Protein AF-A0A7V8WDZ2-F1 (afdb_monomer)

Foldseek 3Di:
DPLVVLLVVLVVVLVVCVVVDPDDSVVSNLVSLQVSCVVVVHDPVVSVVPDPPVVVCQQVVLVVVVVVCVVVCVVVVVVVVLVVVCPPPPVVVVVSVVVVCVVSVCVGPDDDD

pLDDT: mean 85.72, std 9.18, range [46.88, 94.62]

Secondary structure (DSSP, 8-state):
--HHHHHHHHHHHHHHHHHH--S-HHHHHHHHHHHHHHHTT--HHHHHTTS-HHHHHHHHHHHHHHHHHHHTTHHHHHHHHHHHHHTT-GGGHHHHHHHHHHHHHHHSS----

Sequence (113 aa):
MTPAVVSLLALLAAIGISLASRVNVGLIAIALAWSVGVYDGKPAEAIVAGFPTSLFVTLAGVTLLFSLAEANGTIAQLAARLTGLAGARARLLPPMFFLIACALSTLGPGAIP

Radius of gyration: 21.02 Å; Cα contacts (8 Å, |Δi|>4): 45; chains: 1; bounding box: 48×26×55 Å

Mean predicted aligned error: 7.39 Å

Solvent-accessible surface area (backbone atoms only — not comparable to full-atom values): 6535 Å² total; per-residue (Å²): 130,58,66,69,57,54,48,50,51,47,50,53,48,39,52,52,47,42,74,75,43,95,59,64,50,66,62,51,43,53,57,45,51,50,56,47,32,55,74,66,68,48,56,68,67,66,53,56,68,70,54,63,58,66,60,51,52,50,53,52,50,50,53,48,54,51,51,53,34,49,75,71,38,51,51,57,54,52,49,52,54,53,53,57,73,46,55,97,41,73,84,49,47,62,62,47,52,49,52,51,51,51,57,53,52,62,70,45,90,55,82,74,132

Structure (mmCIF, N/CA/C/O backbone):
data_AF-A0A7V8WDZ2-F1
#
_entry.id   AF-A0A7V8WDZ2-F1
#
loop_
_atom_site.group_PDB
_atom_site.id
_atom_site.type_symbol
_atom_site.label_atom_id
_atom_site.label_alt_id
_atom_site.label_comp_id
_atom_site.label_asym_id
_atom_s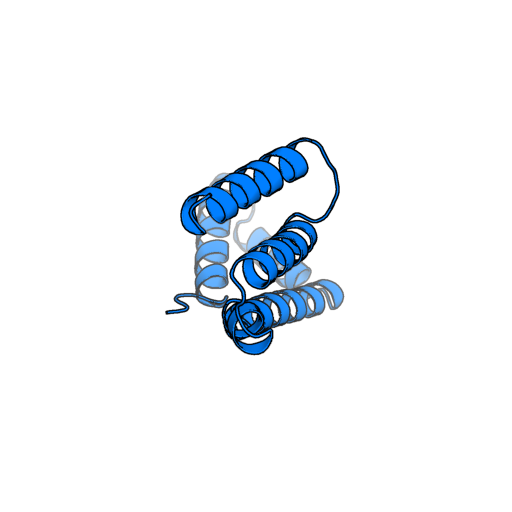ite.label_entity_id
_atom_site.label_seq_id
_atom_site.pdbx_PDB_ins_code
_atom_site.Cartn_x
_atom_site.Cartn_y
_atom_site.Cartn_z
_atom_site.occupancy
_atom_site.B_iso_or_equiv
_atom_site.auth_seq_id
_atom_site.auth_comp_id
_atom_site.auth_asym_id
_atom_site.auth_atom_id
_atom_site.pdbx_PDB_model_num
ATOM 1 N N . MET A 1 1 ? 10.219 8.803 -29.612 1.00 64.44 1 MET A N 1
ATOM 2 C CA . MET A 1 1 ? 9.298 9.351 -28.590 1.00 64.44 1 MET A CA 1
ATOM 3 C C . MET A 1 1 ? 10.138 9.709 -27.380 1.00 64.44 1 MET A C 1
ATOM 5 O O . MET A 1 1 ? 11.069 8.965 -27.102 1.00 64.44 1 MET A O 1
ATOM 9 N N . THR A 1 2 ? 9.891 10.832 -26.703 1.00 85.94 2 THR A N 1
ATOM 10 C CA . THR A 1 2 ? 10.646 11.129 -25.476 1.00 85.94 2 THR A CA 1
ATOM 11 C C . THR A 1 2 ? 10.271 10.113 -24.386 1.00 85.94 2 THR A C 1
ATOM 13 O O . THR A 1 2 ? 9.107 9.701 -24.328 1.00 85.94 2 THR A O 1
ATOM 16 N N . PRO A 1 3 ? 11.205 9.715 -23.507 1.00 81.62 3 PRO A N 1
ATOM 17 C CA . PRO A 1 3 ? 10.928 8.758 -22.430 1.00 81.62 3 PRO A CA 1
ATOM 18 C C . PRO A 1 3 ? 9.757 9.184 -21.532 1.00 81.62 3 PRO A C 1
ATOM 20 O O . PRO A 1 3 ? 8.965 8.353 -21.098 1.00 81.62 3 PRO A O 1
ATOM 23 N N . ALA A 1 4 ? 9.586 10.497 -21.338 1.00 86.81 4 ALA A N 1
ATOM 24 C CA . ALA A 1 4 ? 8.472 11.083 -20.594 1.00 86.81 4 ALA A CA 1
ATOM 25 C C . ALA A 1 4 ? 7.094 10.832 -21.237 1.00 86.81 4 ALA A C 1
ATOM 27 O O . ALA A 1 4 ? 6.107 10.626 -20.536 1.00 86.81 4 ALA A O 1
ATOM 28 N N . VAL A 1 5 ? 7.002 10.833 -22.570 1.00 90.88 5 VAL A N 1
ATOM 29 C CA . VAL A 1 5 ? 5.738 10.544 -23.269 1.00 90.88 5 VAL A CA 1
ATOM 30 C C . VAL A 1 5 ? 5.415 9.055 -23.184 1.00 90.88 5 VAL A C 1
ATOM 32 O O . VAL A 1 5 ? 4.259 8.685 -22.994 1.00 90.88 5 VAL A O 1
ATOM 35 N N . VAL A 1 6 ? 6.432 8.196 -23.274 1.00 88.94 6 VAL A N 1
ATOM 36 C CA . VAL A 1 6 ? 6.259 6.742 -23.159 1.00 88.94 6 VAL A CA 1
ATOM 37 C C . VAL A 1 6 ? 5.821 6.351 -21.744 1.00 88.94 6 VAL A C 1
ATOM 39 O O . VAL A 1 6 ? 4.899 5.550 -21.600 1.00 88.94 6 VAL A O 1
ATOM 42 N N . SER A 1 7 ? 6.400 6.956 -20.701 1.00 89.50 7 SER A N 1
ATOM 43 C CA . SER A 1 7 ? 5.971 6.721 -19.316 1.00 89.50 7 SER A CA 1
ATOM 44 C C . SER A 1 7 ? 4.556 7.236 -19.043 1.00 89.50 7 SER A C 1
ATOM 46 O O . SER A 1 7 ? 3.778 6.550 -18.381 1.00 89.50 7 SER A O 1
ATOM 48 N N . LEU A 1 8 ? 4.181 8.392 -19.603 1.00 92.81 8 LEU A N 1
ATOM 49 C CA . LEU A 1 8 ? 2.821 8.922 -19.494 1.00 92.81 8 LEU A CA 1
ATOM 50 C C . LEU A 1 8 ? 1.796 8.006 -20.177 1.00 92.81 8 LEU A C 1
ATOM 52 O O . LEU A 1 8 ? 0.752 7.709 -19.598 1.00 92.81 8 LEU A O 1
ATOM 56 N N . LEU A 1 9 ? 2.094 7.522 -21.385 1.00 93.12 9 LEU A N 1
ATOM 57 C CA . LEU A 1 9 ? 1.226 6.575 -22.090 1.00 93.12 9 LEU A CA 1
ATOM 58 C C . LEU A 1 9 ? 1.104 5.248 -21.335 1.00 93.12 9 LEU A C 1
ATOM 60 O O . LEU A 1 9 ? 0.004 4.710 -21.231 1.00 93.12 9 LEU A O 1
ATOM 64 N N . ALA A 1 10 ? 2.199 4.748 -20.760 1.00 90.94 10 ALA A N 1
ATOM 65 C CA . ALA A 1 10 ? 2.174 3.555 -19.921 1.00 90.94 10 ALA A CA 1
ATOM 66 C C . ALA A 1 10 ? 1.308 3.752 -18.665 1.00 90.94 10 ALA A C 1
ATOM 68 O O . ALA A 1 10 ? 0.539 2.860 -18.312 1.00 90.94 10 ALA A O 1
ATOM 69 N N . LEU A 1 11 ? 1.359 4.926 -18.028 1.00 92.62 11 LEU A N 1
ATOM 70 C CA . LEU A 1 11 ? 0.492 5.259 -16.895 1.00 92.62 11 LEU A CA 1
ATOM 71 C C . LEU A 1 11 ? -0.989 5.280 -17.299 1.00 92.62 11 LEU A C 1
ATOM 73 O O . LEU A 1 11 ? -1.822 4.679 -16.620 1.00 92.62 11 LEU A O 1
ATOM 77 N N . LEU A 1 12 ? -1.323 5.928 -18.417 1.00 94.50 12 LEU A N 1
ATOM 78 C CA . LEU A 1 12 ? -2.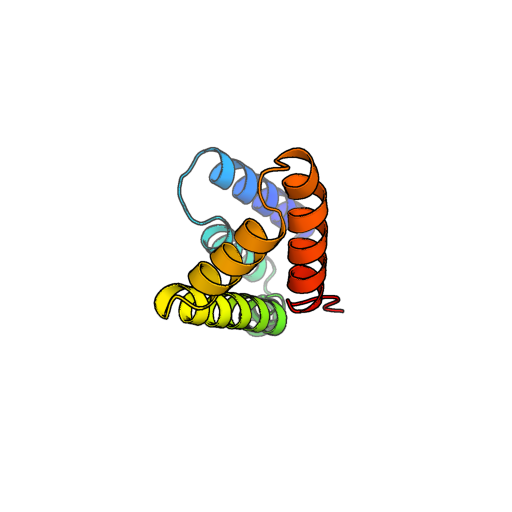696 5.955 -18.929 1.00 94.50 12 LEU A CA 1
ATOM 79 C C . LEU A 1 12 ? -3.197 4.547 -19.273 1.00 94.50 12 LEU A C 1
ATOM 81 O O . LEU A 1 12 ? -4.335 4.208 -18.948 1.00 94.50 12 LEU A O 1
ATOM 85 N N . ALA A 1 13 ? -2.343 3.710 -19.865 1.00 91.81 13 ALA A N 1
ATOM 86 C CA . ALA A 1 13 ? -2.659 2.312 -20.130 1.00 91.81 13 ALA A CA 1
ATOM 87 C C . ALA A 1 1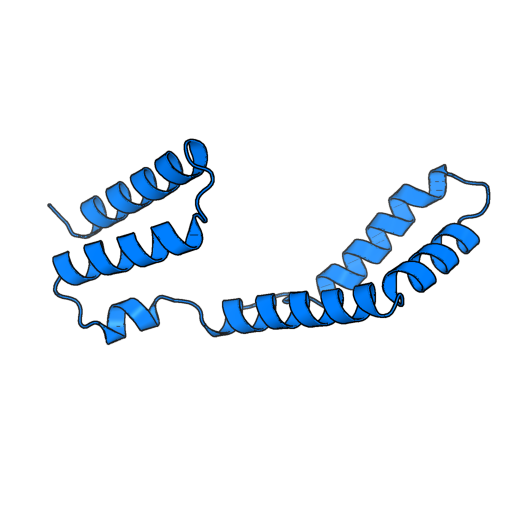3 ? -2.900 1.528 -18.830 1.00 91.81 13 ALA A C 1
ATOM 89 O O . ALA A 1 13 ? -3.893 0.809 -18.740 1.00 91.81 13 ALA A O 1
ATOM 90 N N . ALA A 1 14 ? -2.060 1.703 -17.803 1.00 92.56 14 ALA A N 1
ATOM 91 C CA . ALA A 1 14 ? -2.240 1.059 -16.501 1.00 92.56 14 ALA A CA 1
ATOM 92 C C . ALA A 1 14 ? -3.594 1.417 -15.868 1.00 92.56 14 ALA A C 1
ATOM 94 O O . ALA A 1 14 ? -4.318 0.530 -15.417 1.00 92.56 14 ALA A O 1
ATOM 95 N N . ILE A 1 15 ? -3.966 2.702 -15.889 1.00 92.00 15 ILE A N 1
ATOM 96 C CA . ILE A 1 15 ? -5.250 3.187 -15.364 1.00 92.00 15 ILE A CA 1
ATOM 97 C C . ILE A 1 15 ? -6.416 2.615 -16.180 1.00 92.00 15 ILE A C 1
ATOM 99 O O . ILE A 1 15 ? -7.365 2.082 -15.605 1.00 92.00 15 ILE A O 1
ATOM 103 N N . GLY A 1 16 ? -6.337 2.666 -17.512 1.00 93.44 16 GLY A N 1
ATOM 104 C CA . GLY A 1 16 ? -7.373 2.126 -18.396 1.00 93.44 16 GLY A CA 1
ATOM 105 C C . GLY A 1 16 ? -7.599 0.626 -18.192 1.00 93.44 16 GLY A C 1
ATOM 106 O O . GLY A 1 16 ? -8.738 0.180 -18.050 1.00 93.44 16 GLY A O 1
ATOM 107 N N . ILE A 1 17 ? -6.519 -0.153 -18.091 1.00 90.81 17 ILE A N 1
ATOM 108 C CA . ILE A 1 17 ? -6.588 -1.593 -17.809 1.00 90.81 17 ILE A CA 1
ATOM 109 C C . ILE A 1 17 ? -7.128 -1.840 -16.395 1.00 90.81 17 ILE A C 1
ATOM 111 O O . ILE A 1 17 ? -7.922 -2.760 -16.206 1.00 90.81 17 ILE A O 1
ATOM 115 N N . SER A 1 18 ? -6.759 -1.021 -15.407 1.00 90.19 18 SER A N 1
ATOM 116 C CA . SER A 1 18 ? -7.277 -1.135 -14.037 1.00 90.19 18 SER A CA 1
ATOM 117 C C . SER A 1 18 ? -8.784 -0.916 -13.945 1.00 90.19 18 SER A C 1
ATOM 119 O O . SER A 1 18 ? -9.424 -1.485 -13.067 1.00 90.19 18 SER A O 1
ATOM 121 N N . LEU A 1 19 ? -9.345 -0.070 -14.809 1.00 91.25 19 LEU A N 1
ATOM 122 C CA . LEU A 1 19 ? -10.781 0.204 -14.851 1.00 91.25 19 LEU A CA 1
ATOM 123 C C . LEU A 1 19 ? -11.551 -0.917 -15.560 1.00 91.25 19 LEU A C 1
ATOM 125 O O . LEU A 1 19 ? -12.672 -1.234 -15.171 1.00 91.25 19 LEU A O 1
ATOM 129 N N . ALA A 1 20 ? -10.959 -1.513 -16.598 1.00 91.44 20 ALA A N 1
ATOM 130 C CA . ALA A 1 20 ? -11.614 -2.524 -17.425 1.00 91.44 20 ALA A CA 1
ATOM 131 C C . ALA A 1 20 ? -11.400 -3.971 -16.942 1.00 91.44 20 ALA A C 1
ATOM 133 O O . ALA A 1 20 ? -12.186 -4.855 -17.280 1.00 91.44 20 ALA A O 1
ATOM 134 N N . SER A 1 21 ? -10.340 -4.240 -16.176 1.00 88.38 21 SER A N 1
ATOM 135 C CA . SER A 1 21 ? -9.950 -5.592 -15.762 1.00 88.38 21 SER A CA 1
ATOM 136 C C . SER A 1 21 ? -10.060 -5.798 -14.249 1.00 88.38 21 SER A C 1
ATOM 138 O O . SER A 1 21 ? -9.983 -4.861 -13.464 1.00 88.38 21 SER A O 1
ATOM 140 N N . ARG A 1 22 ? -10.199 -7.060 -13.820 1.00 88.44 22 ARG A N 1
ATOM 141 C CA . ARG A 1 22 ? -10.115 -7.464 -12.400 1.00 88.44 22 ARG A CA 1
ATOM 142 C C . ARG A 1 22 ? -8.685 -7.799 -11.960 1.00 88.44 22 ARG A C 1
ATOM 144 O O . ARG A 1 22 ? -8.488 -8.423 -10.919 1.00 88.44 22 ARG A O 1
ATOM 151 N N . VAL A 1 23 ? -7.693 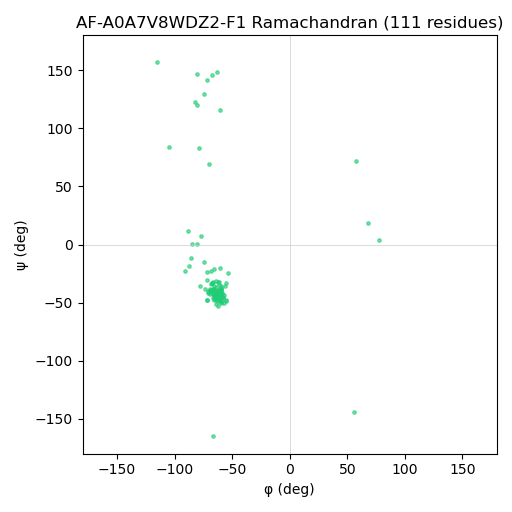-7.465 -12.782 1.00 89.81 23 VAL A N 1
ATOM 152 C CA . VAL A 1 23 ? -6.290 -7.787 -12.517 1.00 89.81 23 VAL A CA 1
ATOM 153 C C . VAL A 1 23 ? -5.719 -6.768 -11.532 1.00 89.81 23 VAL A C 1
ATOM 155 O O . VAL A 1 23 ? -6.099 -5.600 -11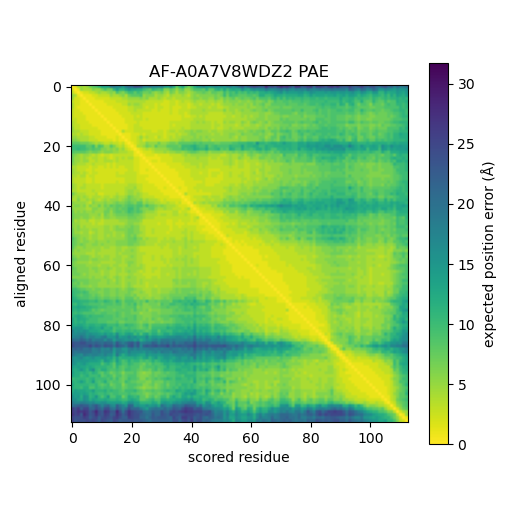.534 1.00 89.81 23 VAL A O 1
ATOM 158 N N . ASN A 1 24 ? -4.795 -7.209 -10.678 1.00 89.44 24 ASN A N 1
ATOM 159 C CA . ASN A 1 24 ? -4.117 -6.327 -9.735 1.00 89.44 24 ASN A CA 1
ATOM 160 C C . ASN A 1 24 ? -3.339 -5.231 -10.487 1.00 89.44 24 ASN A C 1
ATOM 162 O O . ASN A 1 24 ? -2.373 -5.518 -11.199 1.00 89.44 24 ASN A O 1
ATOM 166 N N . VAL A 1 25 ? -3.745 -3.973 -10.293 1.00 90.44 25 VAL A N 1
ATOM 167 C CA . VAL A 1 25 ? -3.137 -2.814 -10.963 1.00 90.44 25 VAL A CA 1
ATOM 168 C C . VAL A 1 25 ? -1.657 -2.643 -10.629 1.00 90.44 25 VAL A C 1
ATOM 170 O O . VAL A 1 25 ? -0.883 -2.236 -11.490 1.00 90.44 25 VAL A O 1
ATOM 173 N N . GLY A 1 26 ? -1.235 -3.007 -9.415 1.00 88.00 26 GLY A N 1
ATOM 174 C CA . GLY A 1 26 ? 0.163 -2.944 -8.999 1.00 88.00 26 GLY A CA 1
ATOM 175 C C . GLY A 1 26 ? 1.043 -3.890 -9.812 1.00 88.00 26 GLY A C 1
ATOM 176 O O . GLY A 1 26 ? 2.117 -3.496 -10.259 1.00 88.00 26 GLY A O 1
ATOM 177 N N . LEU A 1 27 ? 0.558 -5.105 -10.090 1.00 89.69 27 LEU A N 1
ATOM 178 C CA . LEU A 1 27 ? 1.274 -6.069 -10.932 1.00 89.69 27 LEU A CA 1
ATOM 179 C C . LEU A 1 27 ? 1.457 -5.532 -12.362 1.00 89.69 27 LEU A C 1
ATOM 181 O O . LEU A 1 27 ? 2.548 -5.604 -12.925 1.00 89.69 27 LEU A O 1
ATOM 185 N N . ILE A 1 28 ? 0.395 -4.947 -12.927 1.00 91.75 28 ILE A N 1
ATOM 186 C CA . ILE A 1 28 ? 0.420 -4.328 -14.259 1.00 91.75 28 ILE A CA 1
ATOM 187 C C . ILE A 1 28 ? 1.390 -3.141 -14.282 1.00 91.75 28 ILE A C 1
ATOM 189 O O . ILE A 1 28 ? 2.194 -3.020 -15.205 1.00 91.75 28 ILE A O 1
ATOM 193 N N . ALA A 1 29 ? 1.353 -2.285 -13.258 1.00 91.25 29 ALA A N 1
ATOM 194 C CA . ALA A 1 29 ? 2.221 -1.119 -13.152 1.00 91.25 29 ALA A CA 1
ATOM 195 C C . ALA A 1 29 ? 3.705 -1.506 -13.078 1.00 91.25 29 ALA A C 1
ATOM 197 O O . ALA A 1 29 ? 4.520 -0.881 -13.751 1.00 91.25 29 ALA A O 1
ATOM 198 N N . ILE A 1 30 ? 4.058 -2.563 -12.335 1.00 91.25 30 ILE A N 1
ATOM 199 C CA . ILE A 1 30 ? 5.434 -3.082 -12.272 1.00 91.25 30 ILE A CA 1
ATOM 200 C C . ILE A 1 30 ? 5.887 -3.585 -13.651 1.00 91.25 30 ILE A C 1
ATOM 202 O O . ILE A 1 30 ? 6.973 -3.230 -14.111 1.00 91.25 30 ILE A O 1
ATOM 206 N N . ALA A 1 31 ? 5.044 -4.357 -14.346 1.00 91.56 31 ALA A N 1
ATOM 207 C CA . ALA A 1 31 ? 5.355 -4.864 -15.685 1.00 91.56 31 ALA A CA 1
ATOM 208 C C . ALA A 1 31 ? 5.549 -3.731 -16.714 1.00 91.56 31 ALA A C 1
ATOM 210 O O . ALA A 1 31 ? 6.466 -3.774 -17.542 1.00 91.56 31 ALA A O 1
ATOM 211 N N . LEU A 1 32 ? 4.719 -2.687 -16.643 1.00 91.44 32 LEU A N 1
ATOM 212 C CA . LEU A 1 32 ? 4.828 -1.515 -17.510 1.00 91.44 32 LEU A CA 1
ATOM 213 C C . LEU A 1 32 ? 6.048 -0.655 -17.163 1.00 91.44 32 LEU A C 1
ATOM 215 O O . LEU A 1 32 ? 6.764 -0.246 -18.073 1.00 91.44 32 LEU A O 1
ATOM 219 N N . ALA A 1 33 ? 6.339 -0.431 -15.880 1.00 90.94 33 ALA A N 1
ATOM 220 C CA . ALA A 1 33 ? 7.524 0.306 -15.439 1.00 90.94 33 ALA A CA 1
ATOM 221 C C . ALA A 1 33 ? 8.819 -0.356 -15.932 1.00 90.94 33 ALA A C 1
ATOM 223 O O . ALA A 1 33 ? 9.709 0.331 -16.435 1.00 90.94 33 ALA A O 1
ATOM 224 N N . TRP A 1 34 ? 8.890 -1.689 -15.868 1.00 90.50 34 TRP A N 1
ATOM 225 C CA . TRP A 1 34 ? 9.995 -2.454 -16.443 1.00 90.50 34 TRP A CA 1
ATOM 226 C C . TRP A 1 34 ? 10.106 -2.252 -17.955 1.00 90.50 34 TRP A C 1
ATOM 228 O O . TRP A 1 34 ? 11.175 -1.923 -18.464 1.00 90.50 34 TRP A O 1
ATOM 238 N N . SER A 1 35 ? 8.988 -2.385 -18.671 1.00 89.69 35 SER A N 1
ATOM 239 C CA . SER A 1 35 ? 8.946 -2.237 -20.131 1.00 89.69 35 SER A CA 1
ATOM 240 C C . SER A 1 35 ? 9.402 -0.846 -20.592 1.00 89.69 35 SER A C 1
ATOM 242 O O . SER A 1 35 ? 10.180 -0.729 -21.538 1.00 89.69 35 SER A O 1
ATOM 244 N N . VAL A 1 36 ? 8.970 0.213 -19.898 1.00 90.44 36 VAL A N 1
ATOM 245 C CA . VAL A 1 36 ? 9.381 1.598 -20.182 1.00 90.44 36 VAL A CA 1
ATOM 246 C C . VAL A 1 36 ? 10.848 1.834 -19.818 1.00 90.44 36 VAL A C 1
ATOM 248 O O . VAL A 1 36 ? 11.559 2.494 -20.570 1.00 90.44 36 VAL A O 1
ATOM 251 N N . GLY A 1 37 ? 11.323 1.294 -18.694 1.00 86.88 37 GLY A N 1
ATOM 252 C CA . GLY A 1 37 ? 12.711 1.459 -18.263 1.00 86.88 37 GLY A CA 1
ATOM 253 C C . GLY A 1 37 ? 13.719 0.789 -19.201 1.00 86.88 37 GLY A C 1
ATOM 254 O O . GLY A 1 37 ? 14.754 1.381 -19.500 1.00 86.88 37 GLY A O 1
ATOM 255 N N . VAL A 1 38 ? 13.389 -0.395 -19.730 1.00 86.56 38 VAL A N 1
ATOM 256 C CA . VAL A 1 38 ? 14.207 -1.076 -20.750 1.00 86.56 38 VAL A CA 1
ATOM 257 C C . VAL A 1 38 ? 14.219 -0.288 -22.062 1.00 86.56 38 VAL A C 1
ATOM 259 O O . VAL A 1 38 ? 15.272 -0.159 -22.680 1.00 86.56 38 VAL A O 1
ATOM 262 N N . TYR A 1 39 ? 13.081 0.288 -22.469 1.00 87.00 39 TYR A N 1
ATOM 263 C CA . TYR A 1 39 ? 13.012 1.161 -23.648 1.00 87.00 39 TYR A CA 1
ATOM 264 C C . TYR A 1 39 ? 13.900 2.410 -23.511 1.00 87.00 39 TYR A C 1
ATOM 266 O O . TYR A 1 39 ? 14.489 2.857 -24.492 1.00 87.00 39 TYR A O 1
ATOM 274 N N . ASP A 1 40 ? 14.025 2.947 -22.297 1.00 87.19 40 ASP A N 1
ATOM 275 C CA . ASP A 1 40 ? 14.885 4.091 -21.963 1.00 87.19 40 ASP A CA 1
ATOM 276 C C . ASP A 1 40 ? 16.368 3.705 -21.759 1.00 87.19 40 ASP A C 1
ATOM 278 O O . ASP A 1 40 ? 17.201 4.551 -21.444 1.00 87.19 40 ASP A O 1
ATOM 282 N N . GLY A 1 41 ? 16.722 2.421 -21.908 1.00 85.75 41 GLY A N 1
ATOM 283 C CA . GLY A 1 41 ? 18.088 1.925 -21.719 1.00 85.75 41 GLY A CA 1
ATOM 284 C C . GLY A 1 41 ? 18.581 1.986 -20.269 1.00 85.75 41 GLY A C 1
ATOM 285 O O . GLY A 1 41 ? 19.790 1.943 -20.031 1.00 85.75 41 GLY A O 1
ATOM 286 N N . LYS A 1 42 ? 17.674 2.099 -19.290 1.00 86.56 42 LYS A N 1
ATOM 287 C CA . LYS A 1 42 ? 18.050 2.123 -17.875 1.00 86.56 42 LYS A CA 1
ATOM 288 C C . LYS A 1 42 ? 18.503 0.736 -17.412 1.00 86.56 42 LYS A C 1
ATOM 290 O O . LYS A 1 42 ? 17.880 -0.262 -17.781 1.00 86.56 42 LYS A O 1
ATOM 295 N N . PRO A 1 43 ? 19.541 0.660 -16.561 1.00 88.88 43 PRO A N 1
ATOM 296 C CA . PRO A 1 43 ? 19.920 -0.598 -15.936 1.00 88.88 43 PRO A CA 1
ATOM 297 C C . PRO A 1 43 ? 18.779 -1.100 -15.041 1.00 88.88 43 PRO A C 1
ATOM 299 O O . PRO A 1 43 ? 18.028 -0.304 -14.465 1.00 88.88 43 PRO A O 1
ATOM 302 N N . ALA A 1 44 ? 18.648 -2.422 -14.919 1.00 86.62 44 ALA A N 1
ATOM 303 C CA . ALA A 1 44 ? 17.572 -3.050 -14.154 1.00 86.62 44 ALA A CA 1
ATOM 304 C C . ALA A 1 44 ? 17.549 -2.565 -12.694 1.00 86.62 44 ALA A C 1
ATOM 306 O O . ALA A 1 44 ? 16.476 -2.329 -12.135 1.00 86.62 44 ALA A O 1
ATOM 307 N N . GLU A 1 45 ? 18.721 -2.319 -12.104 1.00 87.12 45 GLU A N 1
ATOM 308 C CA . GLU A 1 45 ? 18.862 -1.794 -10.747 1.00 87.12 45 GLU A CA 1
ATOM 309 C C . GLU A 1 45 ? 18.190 -0.424 -10.586 1.00 87.12 45 GLU A C 1
ATOM 311 O O . GLU A 1 45 ? 17.548 -0.174 -9.568 1.00 87.12 45 GLU A O 1
ATOM 316 N N . ALA A 1 46 ? 18.272 0.451 -11.595 1.00 87.75 46 ALA A N 1
ATOM 317 C CA . ALA A 1 46 ? 17.667 1.783 -11.541 1.00 87.75 46 ALA A CA 1
ATOM 318 C C . ALA A 1 46 ? 16.135 1.739 -11.637 1.00 87.75 46 ALA A C 1
ATOM 320 O O . ALA A 1 46 ? 15.457 2.598 -11.076 1.00 87.75 46 ALA A O 1
ATOM 321 N N . ILE A 1 47 ? 15.582 0.744 -12.335 1.00 88.62 47 ILE A N 1
ATOM 322 C CA . ILE A 1 47 ? 14.133 0.531 -12.423 1.00 88.62 47 ILE A CA 1
ATOM 323 C C . ILE A 1 47 ? 13.613 0.001 -11.083 1.00 88.62 47 ILE A C 1
ATOM 325 O O . ILE A 1 47 ? 12.640 0.527 -10.543 1.00 88.62 47 ILE A O 1
ATOM 329 N N . VAL A 1 48 ? 14.286 -1.009 -10.524 1.00 88.12 48 VAL A N 1
ATOM 330 C CA . VAL A 1 48 ? 13.910 -1.630 -9.245 1.00 88.12 48 VAL A CA 1
ATOM 331 C C . VAL A 1 48 ? 14.057 -0.650 -8.081 1.00 88.12 48 VAL A C 1
ATOM 333 O O . VAL A 1 48 ? 13.205 -0.637 -7.196 1.00 88.12 48 VAL A O 1
ATOM 336 N N . ALA A 1 49 ? 15.067 0.226 -8.104 1.00 88.44 49 ALA A N 1
ATOM 337 C CA . ALA A 1 49 ? 15.239 1.285 -7.108 1.00 88.44 49 ALA A CA 1
ATOM 338 C C . ALA A 1 49 ? 14.063 2.279 -7.057 1.00 88.44 49 ALA A C 1
ATOM 340 O O . ALA A 1 49 ? 13.876 2.951 -6.046 1.00 88.44 49 ALA A O 1
ATOM 341 N N . GLY A 1 50 ? 13.254 2.366 -8.119 1.00 86.81 50 GLY A N 1
ATOM 342 C CA . GLY A 1 50 ? 12.032 3.169 -8.133 1.00 86.81 50 GLY A CA 1
ATOM 343 C C . GLY A 1 50 ? 10.869 2.556 -7.344 1.00 86.81 50 GLY A C 1
ATOM 344 O O . GLY A 1 50 ? 9.899 3.257 -7.061 1.00 86.81 50 GLY A O 1
ATOM 345 N N . PHE A 1 51 ? 10.933 1.269 -6.983 1.00 89.12 51 PHE A N 1
ATOM 346 C CA . PHE A 1 51 ? 9.902 0.626 -6.173 1.00 89.12 51 PHE A CA 1
ATOM 347 C C . PHE A 1 51 ? 10.131 0.921 -4.681 1.00 89.12 51 PHE A C 1
ATOM 349 O O . PHE A 1 51 ? 11.189 0.578 -4.146 1.00 89.12 51 PHE A O 1
ATOM 356 N N . PRO A 1 52 ? 9.154 1.508 -3.966 1.00 88.00 52 PRO A N 1
ATOM 357 C CA . PRO A 1 52 ? 9.330 1.884 -2.571 1.00 88.00 52 PRO A CA 1
ATOM 358 C C . PRO A 1 52 ? 9.181 0.659 -1.657 1.00 88.00 52 PRO A C 1
ATOM 360 O O . PRO A 1 52 ? 8.120 0.382 -1.092 1.00 88.00 52 PRO A O 1
ATOM 363 N N . THR A 1 53 ? 10.267 -0.095 -1.514 1.00 88.94 53 THR A N 1
ATOM 364 C CA . THR A 1 53 ? 10.307 -1.341 -0.734 1.00 88.94 53 THR A CA 1
ATOM 365 C C . THR A 1 53 ? 9.934 -1.127 0.729 1.00 88.94 53 THR A C 1
ATOM 367 O O . THR A 1 53 ? 9.193 -1.934 1.283 1.00 88.94 53 THR A O 1
ATOM 370 N N . SER A 1 54 ? 10.379 -0.028 1.342 1.00 87.75 54 SER A N 1
ATOM 371 C CA . SER A 1 54 ? 10.021 0.327 2.719 1.00 87.75 54 SER A CA 1
ATOM 372 C C . SER A 1 54 ? 8.510 0.497 2.882 1.00 87.75 54 SER A C 1
ATOM 374 O O . SER A 1 54 ? 7.925 -0.160 3.737 1.00 87.75 54 SER A O 1
ATOM 376 N N . LEU A 1 55 ? 7.865 1.286 2.012 1.00 88.81 55 LEU A N 1
ATOM 377 C CA . LEU A 1 55 ? 6.410 1.474 2.004 1.00 88.81 55 LEU A CA 1
ATOM 378 C C . LEU A 1 55 ? 5.668 0.150 1.885 1.00 88.81 55 LEU A C 1
ATOM 380 O O . LEU A 1 55 ? 4.745 -0.118 2.656 1.00 88.81 55 LEU A O 1
ATOM 384 N N . PHE A 1 56 ? 6.081 -0.681 0.928 1.00 88.56 56 PHE A N 1
ATOM 385 C CA . PHE A 1 56 ? 5.474 -1.985 0.713 1.00 88.56 56 PHE A CA 1
ATOM 386 C C . PHE A 1 56 ? 5.588 -2.868 1.960 1.00 88.56 56 PHE A C 1
ATOM 388 O O . PHE A 1 56 ? 4.583 -3.413 2.414 1.00 88.56 56 PHE A O 1
ATOM 395 N N . VAL A 1 57 ? 6.786 -2.975 2.541 1.00 91.25 57 VAL A N 1
ATOM 396 C CA . VAL A 1 57 ? 7.034 -3.801 3.730 1.00 91.25 57 VAL A CA 1
ATOM 397 C C . VAL A 1 57 ? 6.252 -3.281 4.935 1.00 91.25 57 VAL A C 1
ATOM 399 O O . VAL A 1 57 ? 5.665 -4.083 5.657 1.00 91.25 57 VAL A O 1
ATOM 402 N N . THR A 1 58 ? 6.182 -1.965 5.149 1.00 89.81 58 THR A N 1
ATOM 403 C CA . THR A 1 58 ? 5.423 -1.399 6.271 1.00 89.81 58 THR A CA 1
ATOM 404 C C . THR A 1 58 ? 3.923 -1.630 6.109 1.00 89.81 58 THR A C 1
ATOM 406 O O . THR A 1 58 ? 3.281 -2.084 7.054 1.00 89.81 58 THR A O 1
ATOM 409 N N . LEU A 1 59 ? 3.359 -1.380 4.923 1.00 90.19 59 LEU A N 1
ATOM 410 C CA . LEU A 1 59 ? 1.942 -1.643 4.657 1.00 90.19 59 LEU A CA 1
ATOM 411 C C . LEU A 1 59 ? 1.618 -3.129 4.821 1.00 90.19 59 LEU A C 1
ATOM 413 O O . LEU A 1 59 ? 0.686 -3.468 5.545 1.00 90.19 59 LEU A O 1
ATOM 417 N N . ALA A 1 60 ? 2.425 -4.011 4.227 1.00 92.06 60 ALA A N 1
ATOM 418 C CA . ALA A 1 60 ? 2.254 -5.454 4.351 1.00 92.06 60 ALA A CA 1
ATOM 419 C C . ALA A 1 60 ? 2.357 -5.919 5.811 1.00 92.06 60 ALA A C 1
ATOM 421 O O . ALA A 1 60 ? 1.524 -6.701 6.261 1.00 92.06 60 ALA A O 1
ATOM 422 N N . GLY A 1 61 ? 3.333 -5.412 6.568 1.00 91.38 61 GLY A N 1
ATOM 423 C CA . GLY A 1 61 ? 3.516 -5.740 7.981 1.00 91.38 61 GLY A CA 1
ATOM 424 C C . GLY A 1 61 ? 2.334 -5.305 8.845 1.00 91.38 61 GLY A C 1
ATOM 425 O O . GLY A 1 61 ? 1.850 -6.086 9.662 1.00 91.38 61 GLY A O 1
ATOM 426 N N . VAL A 1 62 ? 1.817 -4.094 8.629 1.00 89.69 62 VAL A N 1
ATOM 427 C CA . VAL A 1 62 ? 0.631 -3.589 9.336 1.00 89.69 62 VAL A CA 1
ATOM 428 C C . VAL A 1 62 ? -0.615 -4.393 8.958 1.00 89.69 62 VAL A C 1
ATOM 430 O O . VAL A 1 62 ? -1.367 -4.798 9.845 1.00 89.69 62 VAL A O 1
ATOM 433 N N . THR A 1 63 ? -0.819 -4.703 7.674 1.00 91.06 63 THR A N 1
ATOM 434 C CA . THR A 1 63 ? -1.898 -5.602 7.235 1.00 91.06 63 THR A CA 1
ATOM 435 C C . THR A 1 63 ? -1.790 -6.965 7.914 1.00 91.06 63 THR A C 1
ATOM 437 O O . THR A 1 63 ? -2.794 -7.486 8.396 1.00 91.06 63 THR A O 1
ATOM 440 N N . LEU A 1 64 ? -0.581 -7.523 8.014 1.00 93.00 64 LEU A N 1
ATOM 441 C CA . LEU A 1 64 ? -0.345 -8.817 8.649 1.00 93.00 64 LEU A CA 1
ATOM 442 C C . LEU A 1 64 ? -0.645 -8.759 10.155 1.00 93.00 64 LEU A C 1
ATOM 444 O O . LEU A 1 64 ? -1.370 -9.617 10.657 1.00 93.00 64 LEU A O 1
ATOM 448 N N . LEU A 1 65 ? -0.196 -7.719 10.863 1.00 90.25 65 LEU A N 1
ATOM 449 C CA . LEU A 1 65 ? -0.513 -7.501 12.279 1.00 90.25 65 LEU A CA 1
ATOM 450 C C . LEU A 1 65 ? -2.029 -7.477 12.524 1.00 90.25 65 LEU A C 1
ATOM 452 O O . LEU A 1 65 ? -2.524 -8.168 13.418 1.00 90.25 65 LEU A O 1
ATOM 456 N N . PHE A 1 66 ? -2.771 -6.719 11.711 1.00 87.62 66 PHE A N 1
ATOM 457 C CA . PHE A 1 66 ? -4.227 -6.653 11.821 1.00 87.62 66 PHE A CA 1
ATOM 458 C C . PHE A 1 66 ? -4.901 -7.970 11.455 1.00 87.62 66 PHE A C 1
ATOM 460 O O . PHE A 1 66 ? -5.808 -8.387 12.171 1.00 87.62 66 PHE A O 1
ATOM 467 N N . SER A 1 67 ? -4.415 -8.671 10.429 1.00 92.31 67 SER A N 1
ATOM 468 C CA . SER A 1 67 ? -4.929 -9.998 10.077 1.00 92.31 67 SER A CA 1
ATOM 469 C C . SER A 1 67 ? -4.764 -10.998 11.226 1.00 92.31 67 SER A C 1
ATOM 471 O O . SER A 1 67 ? -5.665 -11.787 11.499 1.00 92.31 67 SER A O 1
ATOM 473 N N . LEU A 1 68 ? -3.653 -10.919 11.968 1.00 94.38 68 LEU A N 1
ATOM 474 C CA . LEU A 1 68 ? -3.392 -11.770 13.126 1.00 94.38 68 LEU A CA 1
ATOM 475 C C . LEU A 1 68 ? -4.299 -11.408 14.311 1.00 94.38 68 LEU A C 1
ATOM 477 O O . LEU A 1 68 ? -4.799 -12.286 15.016 1.00 94.38 68 LEU A O 1
ATOM 481 N N . ALA A 1 69 ? -4.526 -10.111 14.535 1.00 90.44 69 ALA A N 1
ATOM 482 C CA . ALA A 1 69 ? -5.433 -9.615 15.567 1.00 90.44 69 ALA A CA 1
ATOM 483 C C . ALA A 1 69 ? -6.903 -9.958 15.269 1.00 90.44 69 ALA A C 1
ATOM 485 O O . ALA A 1 69 ? -7.682 -10.193 16.194 1.00 90.44 69 ALA A O 1
ATOM 486 N N . GLU A 1 70 ? -7.286 -9.989 13.994 1.00 90.69 70 GLU A N 1
ATOM 487 C CA . GLU A 1 70 ? -8.607 -10.418 13.542 1.00 90.69 70 GLU A CA 1
ATOM 488 C C . GLU A 1 70 ? -8.773 -11.935 13.681 1.00 90.69 70 GLU A C 1
ATOM 490 O O . GLU A 1 70 ? -9.737 -12.380 14.303 1.00 90.69 70 GLU A O 1
ATOM 495 N N . ALA A 1 71 ? -7.798 -12.723 13.214 1.00 94.62 71 ALA A N 1
ATOM 496 C CA . ALA A 1 71 ? -7.825 -14.185 13.292 1.00 94.62 71 ALA A CA 1
ATOM 497 C C . ALA A 1 71 ? -7.903 -14.710 14.736 1.00 94.62 71 ALA A C 1
ATOM 499 O O . ALA A 1 71 ? -8.596 -15.690 15.001 1.00 94.62 71 ALA A O 1
ATOM 500 N N . ASN A 1 72 ? -7.241 -14.036 15.681 1.00 94.00 72 ASN A N 1
ATOM 501 C CA . ASN A 1 72 ? -7.304 -14.375 17.107 1.00 94.00 72 ASN A CA 1
ATOM 502 C C . ASN A 1 72 ? -8.515 -13.758 17.838 1.00 94.00 72 ASN A C 1
ATOM 504 O O . ASN A 1 72 ? -8.665 -13.942 19.045 1.00 94.00 72 ASN A O 1
ATOM 508 N N . GLY A 1 73 ? -9.374 -13.004 17.145 1.00 91.69 73 GLY A N 1
ATOM 509 C CA . GLY A 1 73 ? -10.587 -12.415 17.715 1.00 91.69 73 GLY A CA 1
ATOM 510 C C . GLY A 1 73 ? -10.370 -11.167 18.579 1.00 91.69 73 GLY A C 1
ATOM 511 O O . GLY A 1 73 ? -11.341 -10.629 19.113 1.00 91.69 73 GLY A O 1
ATOM 512 N N . THR A 1 74 ? -9.143 -10.650 18.689 1.00 91.38 74 THR A N 1
ATOM 513 C CA . THR A 1 74 ? -8.829 -9.427 19.449 1.00 91.38 74 THR A CA 1
ATOM 514 C C . THR A 1 74 ? -9.634 -8.237 18.939 1.00 91.38 74 THR A C 1
ATOM 516 O O . THR A 1 74 ? -10.228 -7.508 19.734 1.00 91.38 74 THR A O 1
ATOM 519 N N . ILE A 1 75 ? -9.712 -8.064 17.615 1.00 88.12 75 ILE A N 1
ATOM 520 C CA . ILE A 1 75 ? -10.502 -6.988 16.996 1.00 88.12 75 ILE A CA 1
ATOM 521 C C . ILE A 1 75 ? -11.993 -7.156 17.308 1.00 88.12 75 ILE A C 1
ATOM 523 O O . ILE A 1 75 ? -12.650 -6.185 17.680 1.00 88.12 75 ILE A O 1
ATOM 527 N N . ALA A 1 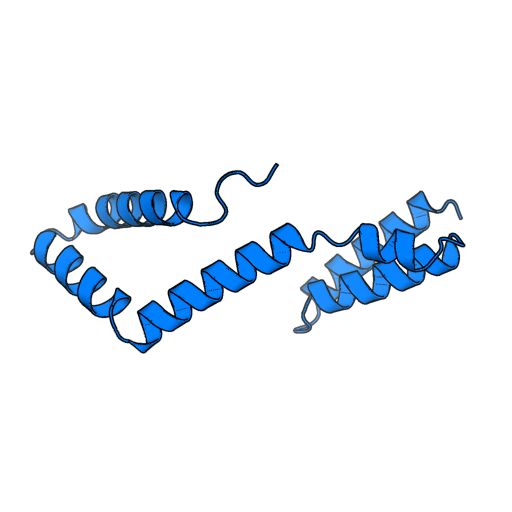76 ? -12.518 -8.384 17.245 1.00 88.38 76 ALA A N 1
ATOM 528 C CA . ALA A 1 76 ? -13.917 -8.670 17.561 1.00 88.38 76 ALA A CA 1
ATOM 529 C C . ALA A 1 76 ? -14.247 -8.385 19.037 1.00 88.38 76 ALA A C 1
ATOM 531 O O . ALA A 1 76 ? -15.270 -7.769 19.344 1.00 88.38 76 ALA A O 1
ATOM 532 N N . GLN A 1 77 ? -13.366 -8.770 19.963 1.00 89.62 77 GLN A N 1
ATOM 533 C CA . GLN A 1 77 ? -13.559 -8.530 21.392 1.00 89.62 77 GLN A CA 1
ATOM 534 C C . GLN A 1 77 ? -13.446 -7.040 21.742 1.00 89.62 77 GLN A C 1
ATOM 536 O O . GLN A 1 77 ? -14.217 -6.531 22.558 1.00 89.62 77 GLN A O 1
ATOM 541 N N . LEU A 1 78 ? -12.514 -6.327 21.109 1.00 87.00 78 LEU A N 1
ATOM 542 C CA . LEU A 1 78 ? -12.355 -4.885 21.260 1.00 87.00 78 LEU A CA 1
ATOM 543 C C . LEU A 1 78 ? -13.582 -4.141 20.712 1.00 87.00 78 LEU A C 1
ATOM 545 O O . LEU A 1 78 ? -14.134 -3.288 21.406 1.00 87.00 78 LEU A O 1
ATOM 549 N N . ALA A 1 79 ? -14.079 -4.535 19.537 1.00 85.88 79 ALA A N 1
ATOM 550 C CA . ALA A 1 79 ? -15.312 -4.006 18.963 1.00 85.88 79 ALA A CA 1
ATOM 551 C C . ALA A 1 79 ? -16.520 -4.241 19.884 1.00 85.88 79 ALA A C 1
ATOM 553 O O . ALA A 1 79 ? -17.258 -3.298 20.151 1.00 85.88 79 ALA A O 1
ATOM 554 N N . ALA A 1 80 ? -16.687 -5.448 20.435 1.00 86.31 80 ALA A N 1
ATOM 555 C CA . ALA A 1 80 ? -17.780 -5.771 21.356 1.00 86.31 80 ALA A CA 1
ATOM 556 C C . ALA A 1 80 ? -17.734 -4.947 22.657 1.00 86.31 80 ALA A C 1
ATOM 558 O O . ALA A 1 80 ? -18.769 -4.504 23.154 1.00 86.31 80 ALA A O 1
ATOM 559 N N . ARG A 1 81 ? -16.539 -4.700 23.210 1.00 86.44 81 ARG A N 1
ATOM 560 C CA . ARG A 1 81 ? -16.375 -3.840 24.396 1.00 86.44 81 ARG A CA 1
ATOM 561 C C . ARG A 1 81 ? -16.725 -2.387 24.088 1.00 86.44 81 ARG A C 1
ATOM 563 O O . ARG A 1 81 ? -17.399 -1.740 24.883 1.00 86.44 81 ARG A O 1
ATOM 570 N N . LEU A 1 82 ? -16.297 -1.882 22.934 1.00 82.31 82 LEU A N 1
ATOM 571 C CA . LEU A 1 82 ? -16.556 -0.504 22.518 1.00 82.31 82 LEU A CA 1
ATOM 572 C C . LEU A 1 82 ? -18.038 -0.279 22.196 1.00 82.31 82 LEU A C 1
ATOM 574 O O . LEU A 1 82 ? -18.620 0.703 22.647 1.00 82.31 82 LEU A O 1
ATOM 578 N N . THR A 1 83 ? -18.692 -1.205 21.497 1.00 82.50 83 THR A N 1
ATOM 579 C CA . THR A 1 83 ? -20.140 -1.115 21.254 1.00 82.50 83 THR A CA 1
ATOM 580 C C . THR A 1 83 ? -20.948 -1.300 22.539 1.00 82.50 83 THR A C 1
ATOM 582 O O . THR A 1 83 ? -21.946 -0.607 22.727 1.00 82.50 83 THR A O 1
ATOM 585 N N . GLY A 1 84 ? -20.483 -2.141 23.468 1.00 82.50 84 GLY A N 1
ATOM 586 C CA . GLY A 1 84 ? -21.048 -2.251 24.815 1.00 82.50 84 GLY A CA 1
ATOM 587 C C . GLY A 1 84 ? -20.981 -0.938 25.605 1.00 82.50 84 GLY A C 1
ATOM 588 O O . GLY A 1 84 ? -21.962 -0.566 26.246 1.00 82.50 84 GLY A O 1
ATOM 589 N N . LEU A 1 85 ? -19.871 -0.194 25.505 1.00 79.81 85 LEU A N 1
ATOM 590 C CA . LEU A 1 85 ? -19.707 1.131 26.123 1.00 79.81 85 LEU A CA 1
ATOM 591 C C . LEU A 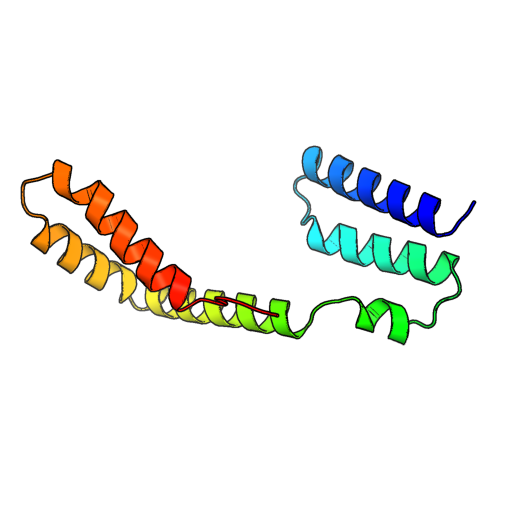1 85 ? -20.621 2.201 25.503 1.00 79.81 85 LEU A C 1
ATOM 593 O O . LEU A 1 85 ? -21.086 3.090 26.214 1.00 79.81 85 LEU A O 1
ATOM 597 N N . ALA A 1 86 ? -20.917 2.112 24.202 1.00 80.19 86 ALA A N 1
ATOM 598 C CA . ALA A 1 86 ? -21.879 3.000 23.540 1.00 80.19 86 ALA A CA 1
ATOM 599 C C . ALA A 1 86 ? -23.335 2.757 24.002 1.00 80.19 86 ALA A C 1
ATOM 601 O O . ALA A 1 86 ? -24.190 3.647 23.895 1.00 80.19 86 ALA A O 1
ATOM 602 N N . GLY A 1 87 ? -23.625 1.562 24.532 1.00 74.38 87 GLY A N 1
ATOM 603 C CA . GLY A 1 87 ? -24.930 1.182 25.072 1.00 74.38 87 GLY A CA 1
ATOM 604 C C . GLY A 1 87 ? -26.083 1.361 24.072 1.00 74.38 87 GLY A C 1
ATOM 605 O O . GLY A 1 87 ? -25.935 1.172 22.868 1.00 74.38 87 GLY A O 1
ATOM 606 N N . ALA A 1 88 ? -27.261 1.769 24.561 1.00 72.94 88 ALA A N 1
ATOM 607 C CA . ALA A 1 88 ? -28.475 1.954 23.748 1.00 72.94 88 ALA A CA 1
ATOM 608 C C . ALA A 1 88 ? -28.493 3.246 22.897 1.00 72.94 88 ALA A C 1
ATOM 610 O O . ALA A 1 88 ? -29.530 3.615 22.334 1.00 72.94 88 ALA A O 1
ATOM 611 N N . ARG A 1 89 ? -27.391 4.006 22.839 1.00 78.12 89 ARG A N 1
ATOM 612 C CA . ARG A 1 89 ? -27.314 5.274 22.099 1.00 78.12 89 ARG A CA 1
ATOM 613 C C . ARG A 1 89 ? -26.532 5.099 20.808 1.00 78.12 89 ARG A C 1
ATOM 615 O O . ARG A 1 89 ? -25.384 5.504 20.681 1.00 78.12 89 ARG A O 1
ATOM 622 N N . ALA A 1 90 ? -27.253 4.634 19.789 1.00 75.94 90 ALA A N 1
ATOM 623 C CA . ALA A 1 90 ? -26.763 4.530 18.415 1.00 75.94 90 ALA A CA 1
ATOM 624 C C . ALA A 1 90 ? -26.182 5.849 17.855 1.00 75.94 90 ALA A C 1
ATOM 626 O O . ALA A 1 90 ? -25.309 5.813 16.995 1.00 75.94 90 ALA A O 1
ATOM 627 N N . ARG A 1 91 ? -26.597 7.018 18.375 1.00 83.25 91 ARG A N 1
ATOM 628 C CA . ARG A 1 91 ? -26.008 8.324 18.011 1.00 83.25 91 ARG A CA 1
ATOM 629 C C . ARG A 1 91 ? -24.542 8.498 18.437 1.00 83.25 91 ARG A C 1
ATOM 631 O O . ARG A 1 91 ? -23.874 9.339 17.849 1.00 83.25 91 ARG A O 1
ATOM 638 N N . LEU A 1 92 ? -24.037 7.738 19.414 1.00 82.06 92 LEU A N 1
ATOM 639 C CA . LEU A 1 92 ? -22.625 7.790 19.825 1.00 82.06 92 LEU A CA 1
ATOM 640 C C . LEU A 1 92 ? -21.712 6.884 18.984 1.00 82.06 92 LEU A C 1
ATOM 642 O O . LEU A 1 92 ? -20.495 7.041 19.046 1.00 82.06 92 LEU A O 1
ATOM 646 N N . LEU A 1 93 ? -22.268 5.986 18.163 1.00 82.94 93 LEU A N 1
ATOM 647 C CA . LEU A 1 93 ? -21.465 5.085 17.332 1.00 82.94 93 LEU A CA 1
ATOM 648 C C . LEU A 1 93 ? -20.610 5.837 16.294 1.00 82.94 93 LEU A C 1
ATOM 650 O O . LEU A 1 93 ? -19.411 5.566 16.251 1.00 82.94 93 LEU A O 1
ATOM 654 N N . PRO A 1 94 ? -21.137 6.801 15.501 1.00 86.00 94 PRO A N 1
ATOM 655 C CA . PRO A 1 94 ? -20.323 7.516 14.514 1.00 86.00 94 PRO A CA 1
ATOM 656 C C . PRO A 1 94 ? -19.087 8.233 15.095 1.00 86.00 94 PRO A C 1
ATOM 658 O O . PRO A 1 94 ? -17.992 7.989 14.585 1.00 86.00 94 PRO A O 1
ATOM 661 N N . PRO A 1 95 ? -19.184 9.060 16.163 1.00 87.88 95 PRO A N 1
ATOM 662 C CA . PRO A 1 95 ? -17.998 9.697 16.735 1.00 87.88 95 PRO A CA 1
ATOM 663 C C . PRO A 1 95 ? -17.044 8.689 17.389 1.00 87.88 95 PRO A C 1
ATOM 665 O O . PRO A 1 95 ? -15.833 8.877 17.317 1.00 87.88 95 PRO A O 1
ATOM 668 N N . MET A 1 96 ? -17.545 7.593 17.970 1.00 84.88 96 MET A N 1
ATOM 669 C CA . MET A 1 96 ? -16.676 6.531 18.486 1.00 84.88 96 MET A CA 1
ATOM 670 C C . MET A 1 96 ? -15.869 5.853 17.381 1.00 84.88 96 MET A C 1
ATOM 672 O O . MET A 1 96 ? -14.649 5.761 17.501 1.00 84.88 96 MET A O 1
ATOM 676 N N . PHE A 1 97 ? -16.516 5.409 16.299 1.00 85.12 97 PHE A N 1
ATOM 677 C CA . PHE A 1 97 ? -15.816 4.804 15.165 1.00 85.12 97 PHE A CA 1
ATOM 678 C C . PHE A 1 97 ? -14.812 5.770 14.545 1.00 85.12 97 PHE A C 1
ATOM 680 O O . PHE A 1 97 ? -13.711 5.346 14.210 1.00 85.12 97 PHE A O 1
ATOM 687 N N . PHE A 1 98 ? -15.146 7.060 14.461 1.00 87.12 98 PHE A N 1
ATOM 688 C CA . PHE A 1 98 ? -14.209 8.085 14.014 1.00 87.12 98 PHE A CA 1
ATOM 689 C C . PHE A 1 98 ? -12.968 8.166 14.914 1.00 87.12 98 PHE A C 1
ATOM 691 O O . PHE A 1 98 ? -11.851 8.132 14.407 1.00 87.12 98 PHE A O 1
ATOM 698 N N . LEU A 1 99 ? -13.136 8.218 16.240 1.00 87.06 99 LEU A N 1
ATOM 699 C CA . LEU A 1 99 ? -12.010 8.276 17.179 1.00 87.06 99 LEU A CA 1
ATOM 700 C C . LEU A 1 99 ? -11.148 7.010 17.138 1.00 87.06 99 LEU A C 1
ATOM 702 O O . LEU A 1 99 ? -9.923 7.106 17.150 1.00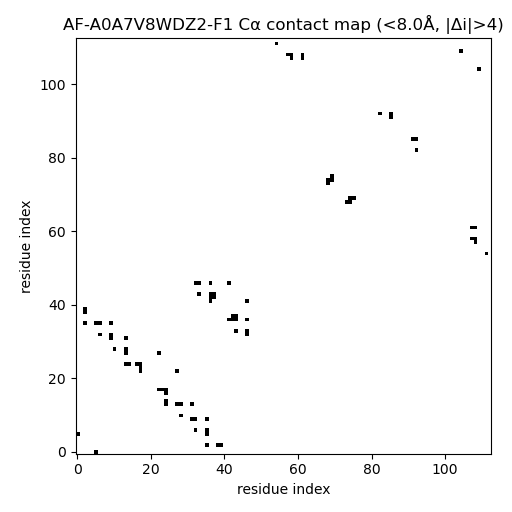 87.06 99 LEU A O 1
ATOM 706 N N . ILE A 1 100 ? -11.772 5.835 17.046 1.00 83.00 100 ILE A N 1
ATOM 707 C CA . ILE A 1 100 ? -11.064 4.553 16.944 1.00 83.00 100 ILE A CA 1
ATOM 708 C C . ILE A 1 100 ? -10.300 4.475 15.622 1.00 83.00 100 ILE A C 1
ATOM 710 O O . ILE A 1 100 ? -9.119 4.147 15.627 1.00 83.00 100 ILE A O 1
ATOM 714 N N . ALA A 1 101 ? -10.946 4.805 14.500 1.00 83.62 101 ALA A N 1
ATOM 715 C CA . ALA A 1 101 ? -10.309 4.823 13.188 1.00 83.62 101 ALA A CA 1
ATOM 716 C C . ALA A 1 101 ? -9.162 5.839 13.137 1.00 83.62 101 ALA A C 1
ATOM 718 O O . ALA A 1 101 ? -8.113 5.536 12.582 1.00 83.62 101 ALA A O 1
ATOM 719 N N . CYS A 1 102 ? -9.325 7.004 13.767 1.00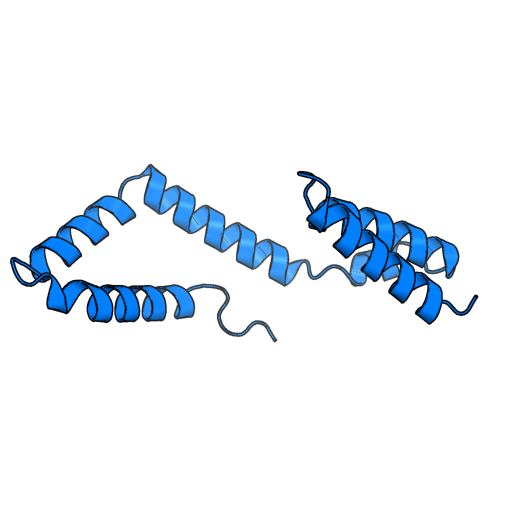 85.69 102 CYS A N 1
ATOM 720 C CA . CYS A 1 102 ? -8.275 8.010 13.894 1.00 85.69 102 CYS A CA 1
ATOM 721 C C . CYS A 1 102 ? -7.076 7.463 14.684 1.00 85.69 102 CYS A C 1
ATOM 723 O O . CYS A 1 102 ? -5.960 7.446 14.167 1.00 85.69 102 CYS A O 1
ATOM 725 N N . ALA A 1 103 ? -7.305 6.920 15.883 1.00 84.31 103 ALA A N 1
ATOM 726 C CA . ALA A 1 103 ? -6.249 6.321 16.698 1.00 84.31 103 ALA A CA 1
ATOM 727 C C . ALA A 1 103 ? -5.541 5.166 15.966 1.00 84.31 103 ALA A C 1
ATOM 729 O O . ALA A 1 103 ? -4.313 5.085 15.954 1.00 84.31 103 ALA A O 1
ATOM 730 N N . LEU A 1 104 ? -6.295 4.302 15.286 1.00 78.62 104 LEU A N 1
ATOM 731 C CA . LEU A 1 104 ? -5.730 3.183 14.539 1.00 78.62 104 LEU A CA 1
ATOM 732 C C . LEU A 1 104 ? -4.945 3.645 13.305 1.00 78.62 104 LEU A C 1
ATOM 734 O O . LEU A 1 104 ? -3.872 3.118 13.025 1.00 78.62 104 LEU A O 1
ATOM 738 N N . SER A 1 105 ? -5.435 4.671 12.606 1.00 79.50 105 SER A N 1
ATOM 739 C CA . SER A 1 105 ? -4.748 5.279 11.466 1.00 79.50 105 SER A CA 1
ATOM 740 C C . SER A 1 105 ? -3.432 5.941 11.873 1.00 79.50 105 SER A C 1
ATOM 742 O O . SER A 1 105 ? -2.499 5.934 11.076 1.00 79.50 105 SER A O 1
ATOM 744 N N . THR A 1 106 ? -3.327 6.479 13.095 1.00 77.75 106 THR A N 1
ATOM 745 C CA . THR A 1 106 ? -2.054 7.015 13.611 1.00 77.75 106 THR A CA 1
ATOM 746 C C . THR A 1 106 ? -1.029 5.933 13.955 1.00 77.75 106 THR A C 1
ATOM 748 O O . THR A 1 106 ? 0.163 6.215 13.943 1.00 77.75 106 THR A O 1
ATOM 751 N N . LEU A 1 107 ? -1.476 4.702 14.235 1.00 75.38 107 LEU A N 1
ATOM 752 C CA . LEU A 1 107 ? -0.609 3.552 14.527 1.00 75.38 107 LEU A CA 1
ATOM 753 C C . LEU A 1 107 ? -0.161 2.794 13.270 1.00 75.38 107 LEU A C 1
ATOM 755 O O . LEU A 1 107 ? 0.792 2.019 13.334 1.00 75.38 107 LEU A O 1
ATOM 759 N N . GLY A 1 108 ? -0.862 2.977 12.147 1.00 68.44 108 GLY A N 1
ATOM 760 C CA . GLY A 1 108 ? -0.439 2.465 10.845 1.00 68.44 108 GLY A CA 1
ATOM 761 C C . GLY A 1 108 ? 0.837 3.158 10.346 1.00 68.44 108 GLY A C 1
ATOM 762 O O . GLY A 1 108 ? 1.517 3.838 11.111 1.00 68.44 108 GLY A O 1
ATOM 763 N N . PRO A 1 109 ? 1.180 3.040 9.054 1.00 63.47 109 PRO A N 1
ATOM 764 C CA . PRO A 1 109 ? 2.262 3.822 8.464 1.00 63.47 109 PRO A CA 1
ATOM 765 C C . PRO A 1 109 ? 1.850 5.303 8.353 1.00 63.47 109 PRO A C 1
ATOM 767 O O . PRO A 1 109 ? 1.566 5.817 7.274 1.00 63.47 109 PRO A O 1
ATOM 770 N N . GLY A 1 110 ? 1.736 5.979 9.495 1.00 49.25 110 GLY A N 1
ATOM 771 C CA . GLY A 1 110 ? 1.483 7.404 9.620 1.00 49.25 110 GLY A CA 1
ATOM 772 C C . GLY A 1 110 ? 2.782 8.173 9.413 1.00 49.25 110 GLY A C 1
ATOM 773 O O . GLY A 1 110 ? 3.735 7.979 10.161 1.00 49.25 110 GLY A O 1
ATOM 774 N N . ALA A 1 111 ? 2.781 9.033 8.389 1.00 47.91 111 ALA A N 1
ATOM 775 C CA . ALA A 1 111 ? 3.908 9.826 7.892 1.00 47.91 111 ALA A CA 1
ATOM 776 C C . ALA A 1 111 ? 5.125 8.983 7.479 1.00 47.91 111 ALA A C 1
ATOM 778 O O . ALA A 1 111 ? 6.171 8.996 8.127 1.00 47.91 111 ALA A O 1
ATOM 779 N N . ILE A 1 112 ? 4.998 8.275 6.353 1.00 46.88 112 ILE A N 1
ATOM 780 C CA . ILE A 1 112 ? 6.198 7.880 5.615 1.00 46.88 112 ILE A CA 1
ATOM 781 C C . ILE A 1 112 ? 6.732 9.145 4.917 1.00 46.88 112 ILE A C 1
ATOM 783 O O . ILE A 1 112 ? 5.916 9.839 4.303 1.00 46.88 112 ILE A O 1
ATOM 787 N N . PRO A 1 113 ? 8.025 9.491 5.051 1.00 48.06 113 PRO A N 1
ATOM 788 C CA . PRO A 1 113 ? 8.623 10.587 4.291 1.00 48.06 113 PRO A CA 1
ATOM 789 C C . PRO A 1 113 ? 8.540 10.367 2.775 1.00 48.06 113 PRO A C 1
ATOM 791 O O . PRO A 1 113 ? 8.469 9.193 2.338 1.00 48.06 113 PRO A O 1
#